Protein AF-A0A660TA10-F1 (afdb_monomer_lite)

Secondary structure (DSSP, 8-state):
--PPPPPP--GGG-----PPPHHHHHHHHHHHHHHHHHHHHHHHHS--THHHHHHHHHHHHHHHHHHHHHHHHHHHHHHHHHHHHHHHHHHHHHHHHHHHHHHH-SS--HHHHHHHHHHHHHHHHHHHHHHHHHHHHH--SSSTTSS---PPPP--------------

Radius of gyration: 29.26 Å; chains: 1; bounding box: 70×36×92 Å

Sequence (168 aa):
MKGKEPAPFNERNFIEEIAPSNAELKKLLDGTLTRFENWKVEVETNPNPRMVHSLKNLISIIDSISKINEKRISYSYKNLSRQMSILIAEVARLNLSITDSLMDDDMIDSKEERRINNS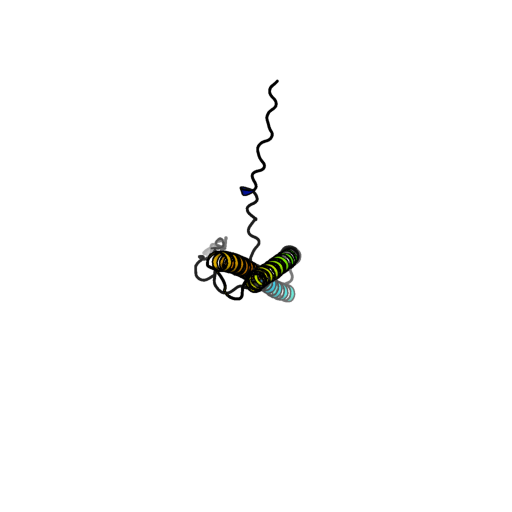LKNLIQAAAELIRIVQEGFGGFNQLKNEKRIALPDQTPSDTISPTSDVE

Foldseek 3Di:
DDDDDDDPDDPVVPPPPPQDFPVVLVVLVVVLVVLVVVLVVCCVPPNDPCSVVVVVVSVVSVVVSVVSLVVLLVVLVVVLVVLVVQLVVLVVLLVVLVVVQCVVDVDRDPVSVVSNVVSVVSNVVSVVVSVVSCCRSPNDDPDPPDDDDPDDDDPDDPDDPDDPDDDD

pLDDT: mean 71.34, std 20.58, range [30.95, 94.44]

Structure (mmCIF, N/CA/C/O backbone):
data_AF-A0A660TA10-F1
#
_entry.id   AF-A0A660TA10-F1
#
loop_
_atom_site.group_PDB
_atom_site.id
_atom_site.type_symbol
_atom_site.label_atom_id
_atom_site.label_alt_id
_atom_site.label_comp_id
_atom_site.label_asym_id
_atom_site.label_entity_id
_atom_site.label_seq_id
_atom_site.pdbx_PDB_ins_code
_atom_site.Cartn_x
_atom_site.Cartn_y
_atom_site.Cartn_z
_atom_site.occupancy
_atom_site.B_iso_or_equiv
_atom_site.auth_seq_id
_atom_site.auth_comp_id
_atom_site.auth_asym_id
_atom_site.auth_atom_id
_atom_site.pdbx_PDB_model_num
ATOM 1 N N . MET A 1 1 ? -40.628 7.363 -29.295 1.00 40.97 1 MET A N 1
ATOM 2 C CA . MET A 1 1 ? -40.034 6.910 -28.019 1.00 40.97 1 MET A CA 1
ATOM 3 C C . MET A 1 1 ? -38.521 7.048 -28.132 1.00 40.97 1 MET A C 1
ATOM 5 O O . MET A 1 1 ? -37.922 6.288 -28.876 1.00 40.97 1 MET A O 1
ATOM 9 N N . LYS A 1 2 ? -37.914 8.069 -27.512 1.00 40.44 2 LYS A N 1
ATOM 10 C CA . LYS A 1 2 ? -36.449 8.214 -27.451 1.00 40.44 2 LYS A CA 1
ATOM 11 C C . LYS A 1 2 ? -35.978 7.577 -26.143 1.00 40.44 2 LYS A C 1
ATOM 13 O O . LYS A 1 2 ? -36.399 8.023 -25.078 1.00 40.44 2 LYS A O 1
ATOM 18 N N . GLY A 1 3 ? -35.190 6.507 -26.239 1.00 45.06 3 GLY A N 1
ATOM 19 C CA . GLY A 1 3 ? -34.582 5.848 -25.085 1.00 45.06 3 GLY A CA 1
ATOM 20 C C . GLY A 1 3 ? -33.619 6.806 -24.393 1.00 45.06 3 GLY A C 1
ATOM 21 O O . GLY A 1 3 ? -32.774 7.408 -25.050 1.00 45.06 3 GLY A O 1
ATOM 22 N N . LYS A 1 4 ? -33.786 6.992 -23.082 1.00 43.03 4 LYS A N 1
ATOM 23 C CA . LYS A 1 4 ? -32.784 7.664 -22.253 1.00 43.03 4 LYS A CA 1
ATOM 24 C C . LYS A 1 4 ? -31.574 6.738 -22.167 1.00 43.03 4 LYS A C 1
ATOM 26 O O . LYS A 1 4 ? -31.709 5.624 -21.666 1.00 43.03 4 LYS A O 1
ATOM 31 N N . GLU A 1 5 ? -30.427 7.192 -22.656 1.00 46.09 5 GLU A N 1
ATOM 32 C CA . GLU A 1 5 ? -29.153 6.541 -22.357 1.00 46.09 5 GLU A CA 1
ATOM 33 C C . GLU A 1 5 ? -28.944 6.519 -20.832 1.00 46.09 5 GLU A C 1
ATOM 35 O O . GLU A 1 5 ? -29.254 7.511 -20.158 1.00 46.09 5 GLU A O 1
ATOM 40 N N . PRO A 1 6 ? -28.464 5.401 -20.260 1.00 52.50 6 PRO A N 1
ATOM 41 C CA . PRO A 1 6 ? -28.075 5.372 -18.861 1.00 52.50 6 PRO A CA 1
ATOM 42 C C . PRO A 1 6 ? -26.909 6.342 -18.659 1.00 52.50 6 PRO A C 1
ATOM 44 O O . PRO A 1 6 ? -25.950 6.348 -19.429 1.00 52.50 6 PRO A O 1
ATOM 47 N N . ALA A 1 7 ? -27.013 7.188 -17.634 1.00 51.12 7 ALA A N 1
ATOM 48 C CA . ALA A 1 7 ? -25.962 8.135 -17.289 1.00 51.12 7 ALA A CA 1
ATOM 49 C C . ALA A 1 7 ? -24.618 7.399 -17.094 1.00 51.12 7 ALA A C 1
ATOM 51 O O . ALA A 1 7 ? -24.611 6.304 -16.521 1.00 51.12 7 ALA A O 1
ATOM 52 N N . PRO A 1 8 ? -23.490 7.975 -17.549 1.00 44.75 8 PRO A N 1
ATOM 53 C CA . PRO A 1 8 ? -22.184 7.354 -17.397 1.00 44.75 8 PRO A CA 1
ATOM 54 C C . PRO A 1 8 ? -21.877 7.127 -15.914 1.00 44.75 8 PRO A C 1
ATOM 56 O O . PRO A 1 8 ? -22.091 8.005 -15.074 1.00 44.75 8 PRO A O 1
ATOM 59 N N . PHE A 1 9 ? -21.387 5.927 -15.604 1.00 43.72 9 PHE A N 1
ATOM 60 C CA . PHE A 1 9 ? -20.959 5.537 -14.267 1.00 43.72 9 PHE A CA 1
ATOM 61 C C . PHE A 1 9 ? -19.852 6.493 -13.800 1.00 43.72 9 PHE A C 1
ATOM 63 O O . PHE A 1 9 ? -18.752 6.511 -14.348 1.00 43.72 9 PHE A O 1
ATOM 70 N N . ASN A 1 10 ? -20.171 7.350 -12.831 1.00 38.88 10 ASN A N 1
ATOM 71 C CA . ASN A 1 10 ? -19.255 8.367 -12.333 1.00 38.88 10 ASN A CA 1
ATOM 72 C C . ASN A 1 10 ? -18.364 7.762 -11.238 1.00 38.88 10 ASN A C 1
ATOM 74 O O . ASN A 1 10 ? -18.704 7.810 -10.056 1.00 38.88 10 ASN A O 1
ATOM 78 N N . GLU A 1 11 ? -17.221 7.200 -11.640 1.00 40.66 11 GLU A N 1
ATOM 79 C CA . GLU A 1 11 ? -16.204 6.615 -10.745 1.00 40.66 11 GLU A CA 1
ATOM 80 C C . GLU A 1 11 ? -15.732 7.588 -9.647 1.00 40.66 11 GLU A C 1
ATOM 82 O O . GLU A 1 11 ? -15.299 7.159 -8.582 1.00 40.66 11 GLU A O 1
ATOM 87 N N . ARG A 1 12 ? -15.882 8.906 -9.848 1.00 37.47 12 ARG A N 1
ATOM 88 C CA . ARG A 1 12 ? -15.463 9.938 -8.884 1.00 37.47 12 ARG A CA 1
ATOM 89 C C . ARG A 1 12 ? -16.366 10.084 -7.659 1.00 37.47 12 ARG A C 1
ATOM 91 O O . ARG A 1 12 ? -15.988 10.804 -6.746 1.00 37.47 12 ARG A O 1
ATOM 98 N N . ASN A 1 13 ? -17.528 9.431 -7.619 1.00 30.95 13 ASN A N 1
ATOM 99 C CA . ASN A 1 13 ? -18.395 9.431 -6.431 1.00 30.95 13 ASN A CA 1
ATOM 100 C C . ASN A 1 13 ? -18.218 8.185 -5.547 1.00 30.95 13 ASN A C 1
ATOM 102 O O . ASN A 1 13 ? -18.830 8.110 -4.488 1.00 30.95 13 ASN A O 1
ATOM 106 N N . PHE A 1 14 ? -17.342 7.252 -5.934 1.00 37.44 14 PHE A N 1
ATOM 107 C CA . PHE A 1 14 ? -16.734 6.278 -5.024 1.00 37.44 14 PHE A CA 1
ATOM 108 C C . PHE A 1 14 ? -15.383 6.825 -4.541 1.00 37.44 14 PHE A C 1
ATOM 110 O O . PHE A 1 14 ? -14.352 6.163 -4.611 1.00 37.44 14 PHE A O 1
ATOM 117 N N . ILE A 1 15 ? -15.372 8.077 -4.071 1.00 42.19 15 ILE A N 1
ATOM 118 C CA . ILE A 1 15 ? -14.309 8.493 -3.159 1.00 42.19 15 ILE A CA 1
ATOM 119 C C . ILE A 1 15 ? -14.536 7.642 -1.923 1.00 42.19 15 ILE A C 1
ATOM 121 O O . ILE A 1 15 ? -15.551 7.788 -1.243 1.00 42.19 15 ILE A O 1
ATOM 125 N N . GLU A 1 16 ? -13.630 6.683 -1.751 1.00 42.34 16 GLU A N 1
ATOM 126 C CA . GLU A 1 16 ? -13.376 5.947 -0.528 1.00 42.34 16 GLU A CA 1
ATOM 127 C C . GLU A 1 16 ? -13.827 6.787 0.663 1.00 42.34 16 GLU A C 1
ATOM 129 O O . GLU A 1 16 ? -13.294 7.867 0.920 1.00 42.34 16 GLU A O 1
ATOM 134 N N . GLU A 1 17 ? -14.838 6.301 1.378 1.00 41.44 17 GLU A N 1
ATOM 135 C CA . GLU A 1 17 ? -14.986 6.603 2.790 1.00 41.44 17 GLU A CA 1
ATOM 136 C C . GLU A 1 17 ? -13.596 6.330 3.376 1.00 41.44 17 GLU A C 1
ATOM 138 O O . GLU A 1 17 ? -13.186 5.170 3.432 1.00 41.44 17 GLU A O 1
ATOM 143 N N . ILE A 1 18 ? -12.802 7.391 3.592 1.00 50.28 18 ILE A N 1
ATOM 144 C CA . ILE A 1 18 ?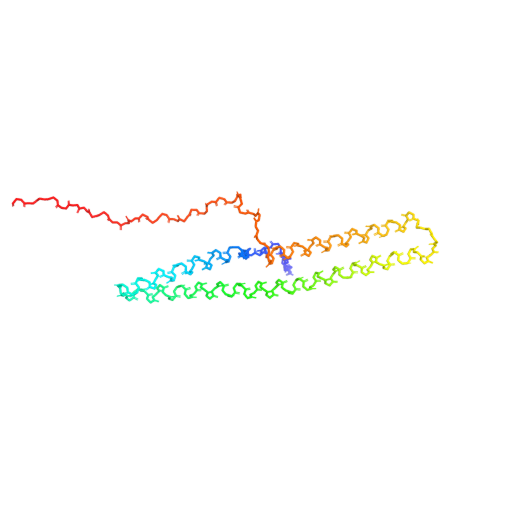 -11.368 7.292 3.877 1.00 50.28 18 ILE A CA 1
ATOM 145 C C . ILE A 1 18 ? -11.262 6.439 5.131 1.00 50.28 18 ILE A C 1
ATOM 147 O O . ILE A 1 18 ? -11.554 6.895 6.237 1.00 50.28 18 ILE A O 1
ATOM 151 N N . ALA A 1 19 ? -10.945 5.161 4.939 1.00 55.53 19 ALA A N 1
ATOM 152 C CA . ALA A 1 19 ? -10.883 4.221 6.032 1.00 55.53 19 ALA A CA 1
ATOM 153 C C . ALA A 1 19 ? -9.804 4.729 6.998 1.00 55.53 19 ALA A C 1
ATOM 155 O O . ALA A 1 19 ? -8.723 5.110 6.531 1.00 55.53 19 ALA A O 1
ATOM 156 N N . PRO A 1 20 ? -10.068 4.747 8.318 1.00 62.03 20 PRO A N 1
ATOM 157 C CA . PRO A 1 20 ? -9.121 5.277 9.287 1.00 62.03 20 PRO A CA 1
ATOM 158 C C . PRO A 1 20 ? -7.751 4.613 9.110 1.00 62.03 20 PRO A C 1
ATOM 160 O O . PRO A 1 20 ? -7.631 3.395 8.939 1.00 62.03 20 PRO A O 1
ATOM 163 N N . SER A 1 21 ? -6.705 5.431 9.116 1.00 67.19 21 SER A N 1
ATOM 164 C CA . SER A 1 21 ? -5.307 5.011 9.066 1.00 67.19 21 SER A CA 1
ATOM 165 C C . SER A 1 21 ? -4.975 4.056 10.219 1.00 67.19 21 SER A C 1
ATOM 167 O O . SER A 1 21 ? -5.642 4.044 11.253 1.00 67.19 21 SER A O 1
ATOM 169 N N . ASN A 1 22 ? -3.889 3.280 10.106 1.00 66.75 22 ASN A N 1
ATOM 170 C CA . ASN A 1 22 ? -3.446 2.409 11.208 1.00 66.75 22 ASN A CA 1
ATOM 171 C C . ASN A 1 22 ? -3.233 3.172 12.526 1.00 66.75 22 ASN A C 1
ATOM 173 O O . ASN A 1 22 ? -3.458 2.617 13.598 1.00 66.75 22 ASN A O 1
ATOM 177 N N . ALA A 1 23 ? -2.801 4.434 12.459 1.00 66.81 23 ALA A N 1
ATOM 178 C CA . ALA A 1 23 ? -2.630 5.275 13.639 1.00 66.81 23 ALA A CA 1
ATOM 179 C C . ALA A 1 23 ? -3.980 5.622 14.287 1.00 66.81 23 ALA A C 1
ATOM 181 O O . ALA A 1 23 ? -4.110 5.578 15.509 1.00 66.81 23 ALA A O 1
ATOM 182 N N . GLU A 1 24 ? -4.995 5.921 13.478 1.00 70.06 24 GLU A N 1
ATOM 183 C CA . GLU A 1 24 ? -6.357 6.177 13.951 1.00 70.06 24 GLU A CA 1
ATOM 184 C C . GLU A 1 24 ? -7.015 4.908 14.489 1.00 70.06 24 GLU A C 1
ATOM 186 O O . GLU A 1 24 ? -7.614 4.952 15.560 1.00 70.06 24 GLU A O 1
ATOM 191 N N . LEU A 1 25 ? -6.837 3.766 13.820 1.00 74.06 25 LEU A N 1
ATOM 192 C CA . LEU A 1 25 ? -7.288 2.462 14.310 1.00 74.06 25 LEU A CA 1
ATOM 193 C C . LEU A 1 25 ? -6.635 2.105 15.646 1.00 74.06 25 LEU A C 1
ATOM 195 O O . LEU A 1 25 ? -7.331 1.684 16.567 1.00 74.06 25 LEU A O 1
ATOM 199 N N . LYS A 1 26 ? -5.324 2.335 15.787 1.00 75.81 26 LYS A N 1
ATOM 200 C CA . LYS A 1 26 ? -4.617 2.153 17.058 1.00 75.81 26 LYS A CA 1
ATOM 201 C C . LYS A 1 26 ? -5.181 3.071 18.141 1.00 75.81 26 LYS A C 1
ATOM 203 O O . LYS A 1 26 ? -5.481 2.605 19.229 1.00 75.81 26 LYS A O 1
ATOM 208 N N . LYS A 1 27 ? -5.410 4.350 17.835 1.00 80.69 27 LYS A N 1
ATOM 209 C CA . LYS A 1 27 ? -6.005 5.304 18.782 1.00 80.69 27 LYS A CA 1
ATOM 210 C C . LYS A 1 27 ? -7.425 4.903 19.201 1.00 80.69 27 LYS A C 1
ATOM 212 O O . LYS A 1 27 ? -7.779 5.037 20.370 1.00 80.69 27 LYS A O 1
ATOM 217 N N . LEU A 1 28 ? -8.237 4.419 18.261 1.00 82.06 28 LEU A N 1
ATOM 218 C CA . LEU A 1 28 ? -9.579 3.899 18.530 1.00 82.06 28 LEU A CA 1
ATOM 219 C C . LEU A 1 28 ? -9.519 2.653 19.419 1.00 82.06 28 LEU A C 1
ATOM 221 O O . LEU A 1 28 ? -10.296 2.550 20.369 1.00 82.06 28 LEU A O 1
ATOM 225 N N . LEU A 1 29 ? -8.581 1.742 19.150 1.00 83.44 29 LEU A N 1
ATOM 226 C CA . LEU A 1 29 ? -8.351 0.550 19.961 1.00 83.44 29 LEU A CA 1
ATOM 227 C C . LEU A 1 29 ? -7.901 0.921 21.379 1.00 83.44 29 LEU A C 1
ATOM 229 O O . LEU A 1 29 ? -8.534 0.490 22.336 1.00 83.44 29 LEU A O 1
ATOM 233 N N . ASP A 1 30 ? -6.888 1.776 21.518 1.00 84.25 30 ASP A N 1
ATOM 234 C CA . ASP A 1 30 ? -6.361 2.237 22.808 1.00 84.25 30 ASP A CA 1
ATOM 235 C C . ASP A 1 30 ? -7.453 2.941 23.636 1.00 84.25 30 ASP A C 1
ATOM 237 O O . ASP A 1 30 ? -7.614 2.692 24.834 1.00 84.25 30 ASP A O 1
ATOM 241 N N . GLY A 1 31 ? -8.268 3.784 22.990 1.00 86.56 31 GLY A N 1
ATOM 242 C CA . GLY A 1 31 ? -9.405 4.447 23.629 1.00 86.56 31 GLY A CA 1
ATOM 243 C C . GLY A 1 31 ? -10.502 3.471 24.064 1.00 86.56 31 GLY A C 1
ATOM 244 O O . GLY A 1 31 ? -11.106 3.652 25.122 1.00 86.56 31 GLY A O 1
ATOM 245 N N . THR A 1 32 ? -10.745 2.419 23.283 1.00 88.50 32 THR A N 1
ATOM 246 C CA . THR A 1 32 ? -11.730 1.380 23.613 1.00 88.50 32 THR A CA 1
ATOM 247 C C . THR A 1 32 ? -11.235 0.476 24.744 1.00 88.50 32 THR A C 1
ATOM 249 O O . THR A 1 32 ? -11.999 0.195 25.664 1.00 88.50 32 THR A O 1
ATOM 252 N N . LEU A 1 33 ? -9.950 0.106 24.740 1.00 87.50 33 LEU A N 1
ATOM 253 C CA . LEU A 1 33 ? -9.299 -0.640 25.822 1.00 87.50 33 LEU A CA 1
ATOM 254 C C . LEU A 1 33 ? -9.312 0.147 27.135 1.00 87.50 33 LEU A C 1
ATOM 256 O O . LEU A 1 33 ? -9.694 -0.392 28.165 1.00 87.50 33 LEU A O 1
ATOM 260 N N . THR A 1 34 ? -9.002 1.445 27.095 1.00 90.19 34 THR A N 1
ATOM 261 C CA . THR A 1 34 ? -9.077 2.310 28.287 1.00 90.19 34 THR A CA 1
ATOM 262 C C . THR A 1 34 ? -10.489 2.326 28.880 1.00 90.19 34 THR A C 1
ATOM 264 O O . THR A 1 34 ? -10.668 2.235 30.092 1.00 90.19 34 THR A O 1
ATOM 267 N N . ARG A 1 35 ? -11.523 2.410 28.032 1.00 86.56 35 ARG A N 1
ATOM 268 C CA . ARG A 1 35 ? -12.920 2.352 28.492 1.00 86.56 35 ARG A CA 1
ATOM 269 C C . ARG A 1 35 ? -13.288 0.987 29.064 1.00 86.56 35 ARG A C 1
ATOM 271 O O . ARG A 1 35 ? -14.073 0.935 30.003 1.00 86.56 35 ARG A O 1
ATOM 278 N N . PHE A 1 36 ? -12.742 -0.090 28.506 1.00 91.38 36 PHE A N 1
ATOM 279 C CA . PHE A 1 36 ? -12.938 -1.440 29.021 1.00 91.38 36 PHE A CA 1
ATOM 280 C C . PHE A 1 36 ? -12.317 -1.621 30.409 1.00 91.38 36 PHE A C 1
ATOM 282 O O . PHE A 1 36 ? -12.989 -2.134 31.300 1.00 91.38 36 PHE A O 1
ATOM 289 N N . GLU A 1 37 ? -11.096 -1.131 30.627 1.00 90.06 37 GLU A N 1
ATOM 290 C CA . GLU A 1 37 ? -10.461 -1.154 31.951 1.00 90.06 37 GLU A CA 1
ATOM 291 C C . GLU A 1 37 ? -11.262 -0.340 32.977 1.00 90.06 37 GLU A C 1
ATOM 293 O O . GLU A 1 37 ? -11.543 -0.823 34.072 1.00 90.06 37 GLU A O 1
ATOM 298 N N . ASN A 1 38 ? -11.730 0.857 32.606 1.00 88.38 38 ASN A N 1
ATOM 299 C CA . ASN A 1 38 ? -12.577 1.668 33.488 1.00 88.38 38 ASN A CA 1
ATOM 300 C C . ASN A 1 38 ? -13.903 0.969 33.817 1.00 88.38 38 ASN A C 1
ATOM 302 O O . ASN A 1 38 ? -14.322 0.951 34.971 1.00 88.38 38 ASN A O 1
ATOM 306 N N . TRP A 1 39 ? -14.545 0.369 32.811 1.00 91.12 39 TRP A N 1
ATOM 307 C CA . TRP A 1 39 ? -15.766 -0.413 32.994 1.00 91.12 39 TRP A CA 1
ATOM 308 C C . TRP A 1 39 ? -15.541 -1.593 33.943 1.00 91.12 39 TRP A C 1
ATOM 310 O O . TRP A 1 39 ? -16.377 -1.849 34.804 1.00 91.12 39 TRP A O 1
ATOM 320 N N . LYS A 1 40 ? -14.404 -2.287 33.828 1.00 90.00 40 LYS A N 1
ATOM 321 C CA . LYS A 1 40 ? -14.050 -3.406 34.705 1.00 90.00 40 LYS A CA 1
ATOM 322 C C . LYS A 1 40 ? -13.953 -2.956 36.165 1.00 90.00 40 LYS A C 1
ATOM 324 O O . LYS A 1 40 ? -14.581 -3.567 37.023 1.00 90.00 40 LYS A O 1
ATOM 329 N N . VAL A 1 41 ? -13.245 -1.855 36.427 1.00 91.25 41 VAL A N 1
ATOM 330 C CA . VAL A 1 41 ? -13.154 -1.261 37.773 1.00 91.25 41 VAL A CA 1
ATOM 331 C C . VAL A 1 41 ? -14.537 -0.861 38.295 1.00 91.25 41 VAL A C 1
ATOM 333 O O . VAL A 1 41 ? -14.860 -1.116 39.454 1.00 91.25 41 VAL A O 1
ATOM 336 N N . GLU A 1 42 ? -15.384 -0.264 37.454 1.00 87.38 42 GLU A N 1
ATOM 337 C CA . GLU A 1 42 ? -16.746 0.138 37.829 1.00 87.38 42 GLU A CA 1
ATOM 338 C C . GLU A 1 42 ? -17.611 -1.071 38.228 1.00 87.38 42 GLU A C 1
ATOM 340 O O . GLU A 1 42 ? -18.289 -1.045 39.255 1.00 87.38 42 GLU A O 1
ATOM 345 N N . VAL A 1 43 ? -17.543 -2.163 37.461 1.00 91.12 43 VAL A N 1
ATOM 346 C CA . VAL A 1 43 ? -18.253 -3.422 37.747 1.00 91.12 43 VAL A CA 1
ATOM 347 C C . VAL A 1 43 ? -17.779 -4.062 39.045 1.00 91.12 43 VAL A C 1
ATOM 349 O O . VAL A 1 43 ? -18.600 -4.563 39.811 1.00 91.12 43 VAL A O 1
ATOM 352 N N . GLU A 1 44 ? -16.470 -4.059 39.291 1.00 90.12 44 GLU A N 1
ATOM 353 C CA . GLU A 1 44 ? -15.874 -4.639 40.497 1.00 90.12 44 GLU A CA 1
ATOM 354 C C . GLU A 1 44 ? -16.212 -3.831 41.761 1.00 90.12 44 GLU A C 1
ATOM 356 O O . GLU A 1 44 ? -16.272 -4.395 42.852 1.00 90.12 44 GLU A O 1
ATOM 361 N N . THR A 1 45 ? -16.462 -2.524 41.624 1.00 91.06 45 THR A N 1
ATOM 362 C CA . THR A 1 45 ? -16.695 -1.613 42.757 1.00 91.06 45 THR A CA 1
ATOM 363 C C . THR A 1 45 ? -18.171 -1.362 43.058 1.00 91.06 45 THR A C 1
ATOM 365 O O . THR A 1 45 ? -18.536 -1.285 44.231 1.00 91.06 45 THR A O 1
ATOM 368 N N . ASN A 1 46 ? -19.035 -1.232 42.047 1.00 87.88 46 ASN A N 1
ATOM 369 C CA . ASN A 1 46 ? -20.459 -0.947 42.248 1.00 87.88 46 ASN A CA 1
ATOM 370 C C . ASN A 1 46 ? -21.335 -1.466 41.091 1.00 87.88 46 ASN A C 1
ATOM 372 O O . ASN A 1 46 ? -21.840 -0.666 40.296 1.00 87.88 46 ASN A O 1
ATOM 376 N N . PRO A 1 47 ? -21.539 -2.789 40.975 1.00 86.38 47 PRO A N 1
ATOM 377 C CA . PRO A 1 47 ? -22.185 -3.393 39.816 1.00 86.38 47 PRO A CA 1
ATOM 378 C C . PRO A 1 47 ? -23.626 -2.898 39.624 1.00 86.38 47 PRO A C 1
ATOM 380 O O . PRO A 1 47 ? -24.453 -2.962 40.533 1.00 86.38 47 PRO A O 1
ATOM 383 N N . ASN A 1 48 ? -23.956 -2.459 38.404 1.00 88.00 48 ASN A N 1
ATOM 384 C CA . ASN A 1 48 ? -25.304 -2.028 38.035 1.00 88.00 48 ASN A CA 1
ATOM 385 C C . ASN A 1 48 ? -25.741 -2.608 36.669 1.00 88.00 48 ASN A C 1
ATOM 387 O O . ASN A 1 48 ? -24.906 -2.804 35.784 1.00 88.00 48 ASN A O 1
ATOM 391 N N . PRO A 1 49 ? -27.045 -2.858 36.434 1.00 83.69 49 PRO A N 1
ATOM 392 C CA . PRO A 1 49 ? -27.519 -3.499 35.200 1.00 83.69 49 PRO A CA 1
ATOM 393 C C . PRO A 1 49 ? -27.197 -2.744 33.899 1.00 83.69 49 PRO A C 1
ATOM 395 O O . PRO A 1 49 ? -27.094 -3.364 32.838 1.00 83.69 49 PRO A O 1
ATOM 398 N N . ARG A 1 50 ? -27.005 -1.415 33.948 1.00 85.50 50 ARG A N 1
ATOM 399 C CA . ARG A 1 50 ? -26.655 -0.616 32.758 1.00 85.50 50 ARG A CA 1
ATOM 400 C C . ARG A 1 50 ? -25.260 -0.965 32.236 1.00 85.50 50 ARG A C 1
ATOM 402 O O . ARG A 1 50 ? -25.017 -0.845 31.038 1.00 85.50 50 ARG A O 1
ATOM 409 N N . MET A 1 51 ? -24.382 -1.493 33.088 1.00 87.25 51 MET A N 1
ATOM 410 C CA . MET A 1 51 ? -23.035 -1.922 32.707 1.00 87.25 51 MET A CA 1
ATOM 411 C C . MET A 1 51 ? -23.030 -3.025 31.651 1.00 87.25 51 MET A C 1
ATOM 413 O O . MET A 1 51 ? -22.120 -3.065 30.829 1.00 87.25 51 MET A O 1
ATOM 417 N N . VAL A 1 52 ? -24.048 -3.889 31.613 1.00 86.56 52 VAL A N 1
ATOM 418 C CA . VAL A 1 52 ? -24.171 -4.916 30.565 1.00 86.56 52 VAL A CA 1
ATOM 419 C C . VAL A 1 52 ? -24.357 -4.267 29.191 1.00 86.56 52 VAL A C 1
ATOM 421 O O . VAL A 1 52 ? -23.813 -4.746 28.197 1.00 86.56 52 VAL A O 1
ATOM 424 N N . HIS A 1 53 ? -25.092 -3.154 29.118 1.00 85.81 53 HIS A N 1
ATOM 425 C CA . HIS A 1 53 ? -25.238 -2.389 27.879 1.00 85.81 53 HIS A CA 1
ATOM 426 C C . HIS A 1 53 ? -23.932 -1.695 27.493 1.00 85.81 53 HIS A C 1
ATOM 428 O O . HIS A 1 53 ? -23.539 -1.755 26.330 1.00 85.81 53 HIS A O 1
ATOM 434 N N . SER A 1 54 ? -23.224 -1.112 28.463 1.00 84.44 54 SER A N 1
ATOM 435 C CA . SER A 1 54 ? -21.898 -0.528 28.236 1.00 84.44 54 SER A CA 1
ATOM 436 C C . SER A 1 54 ? -20.907 -1.561 27.692 1.00 84.44 54 SER A C 1
ATOM 438 O O . SER A 1 54 ? -20.220 -1.283 26.712 1.00 84.44 54 SER A O 1
ATOM 440 N N . LEU A 1 55 ? -20.899 -2.780 28.241 1.00 87.88 55 LEU A N 1
ATOM 441 C CA . LEU A 1 55 ? -20.066 -3.877 27.745 1.00 87.88 55 LEU A CA 1
ATOM 442 C C . LEU A 1 55 ? -20.428 -4.271 26.311 1.00 87.88 55 LEU A C 1
ATOM 444 O O . LEU A 1 55 ? -19.544 -4.388 25.467 1.00 87.88 55 LEU A O 1
ATOM 448 N N . LYS A 1 56 ? -21.723 -4.435 26.008 1.00 87.38 56 LYS A N 1
ATOM 449 C CA . LYS A 1 56 ? -22.191 -4.733 24.643 1.00 87.38 56 LYS A CA 1
ATOM 450 C C . LYS A 1 56 ? -21.749 -3.660 23.648 1.00 87.38 56 LYS A C 1
ATOM 452 O O . LYS A 1 56 ? -21.316 -3.994 22.549 1.00 87.38 56 LYS A O 1
ATOM 457 N N . ASN A 1 57 ? -21.807 -2.390 24.046 1.00 86.69 57 ASN A N 1
ATOM 458 C CA . ASN A 1 57 ? -21.338 -1.281 23.221 1.00 86.69 57 ASN A CA 1
ATOM 459 C C . ASN A 1 57 ? -19.821 -1.349 22.988 1.00 86.69 57 ASN A C 1
ATOM 461 O O . ASN A 1 57 ? -19.382 -1.192 21.852 1.00 86.69 57 ASN A O 1
ATOM 465 N N . LEU A 1 58 ? -19.022 -1.626 24.025 1.00 86.31 58 LEU A N 1
ATOM 466 C CA . LEU A 1 58 ? -17.569 -1.788 23.893 1.00 86.31 58 LEU A CA 1
ATOM 467 C C . LEU A 1 58 ? -17.210 -2.953 22.965 1.00 86.31 58 LEU A C 1
ATOM 469 O O . LEU A 1 58 ? -16.401 -2.774 22.059 1.00 86.31 58 LEU A O 1
ATOM 473 N N . ILE A 1 59 ? -17.862 -4.107 23.128 1.00 84.81 59 ILE A N 1
ATOM 474 C CA . ILE A 1 59 ? -17.673 -5.272 22.253 1.00 84.81 59 ILE A CA 1
ATOM 475 C C . ILE A 1 59 ? -18.035 -4.921 20.806 1.00 84.81 59 ILE A C 1
ATOM 477 O O . ILE A 1 59 ? -17.260 -5.202 19.898 1.00 84.81 59 ILE A O 1
ATOM 481 N N . SER A 1 60 ? -19.156 -4.230 20.579 1.00 83.06 60 SER A N 1
ATOM 482 C CA . SER A 1 60 ? -19.559 -3.805 19.234 1.00 83.06 60 SER A CA 1
ATOM 483 C C . SER A 1 60 ? -18.543 -2.861 18.575 1.00 83.06 60 SER A C 1
ATOM 485 O O . SER A 1 60 ? -18.360 -2.912 17.355 1.00 83.06 60 SER A O 1
ATOM 487 N N . ILE A 1 61 ? -17.895 -1.986 19.351 1.00 80.19 61 ILE A N 1
ATOM 488 C CA . ILE A 1 61 ? -16.836 -1.096 18.853 1.00 80.19 61 ILE A CA 1
ATOM 489 C C . ILE A 1 61 ? -15.589 -1.914 18.499 1.00 80.19 61 ILE A C 1
ATOM 491 O O . ILE A 1 61 ? -15.049 -1.737 17.408 1.00 80.19 61 ILE A O 1
ATOM 495 N N . ILE A 1 62 ? -15.175 -2.846 19.364 1.00 82.94 62 ILE A N 1
ATOM 496 C CA . ILE A 1 62 ? -14.041 -3.749 19.108 1.00 82.94 62 ILE A CA 1
ATOM 497 C C . ILE A 1 62 ? -14.286 -4.574 17.838 1.00 82.94 62 ILE A C 1
ATOM 499 O O . ILE A 1 62 ? -13.440 -4.576 16.949 1.00 82.94 62 ILE A O 1
ATOM 503 N N . ASP A 1 63 ? -15.458 -5.196 17.691 1.00 77.19 63 ASP A N 1
ATOM 504 C CA . ASP A 1 63 ? -15.828 -5.970 16.497 1.00 77.19 63 ASP A CA 1
ATOM 505 C C . ASP A 1 63 ? -15.781 -5.131 15.216 1.00 77.19 63 ASP A C 1
ATOM 507 O O . ASP A 1 63 ? -15.373 -5.610 14.155 1.00 77.19 63 ASP A O 1
ATOM 511 N N . SER A 1 64 ? -16.194 -3.865 15.301 1.00 78.44 64 SER A N 1
ATOM 512 C CA . SER A 1 64 ? -16.148 -2.939 14.167 1.00 78.44 64 SER A CA 1
ATOM 513 C C . SER A 1 64 ? -14.705 -2.597 13.789 1.00 78.44 64 SER A C 1
ATOM 515 O O . SER A 1 64 ? -14.357 -2.654 12.609 1.00 78.44 64 SER A O 1
ATOM 517 N N . ILE A 1 65 ? -13.844 -2.319 14.775 1.00 78.56 65 ILE A N 1
ATOM 518 C CA . ILE A 1 65 ? -12.407 -2.068 14.570 1.00 78.56 65 ILE A CA 1
ATOM 519 C C . ILE A 1 65 ? -11.731 -3.303 13.955 1.00 78.56 65 ILE A C 1
ATOM 521 O O . ILE A 1 65 ? -10.997 -3.170 12.974 1.00 78.56 65 ILE A O 1
ATOM 525 N N . SER A 1 66 ? -12.022 -4.503 14.465 1.00 73.81 66 SER A N 1
ATOM 526 C CA . SER A 1 66 ? -11.474 -5.768 13.957 1.00 73.81 66 SER A CA 1
ATOM 527 C C . SER A 1 66 ? -11.846 -6.005 12.491 1.00 73.81 66 SER A C 1
ATOM 529 O O . SER A 1 66 ? -10.972 -6.282 11.671 1.00 73.81 66 SER A O 1
ATOM 531 N N . LYS A 1 67 ? -13.117 -5.798 12.118 1.00 71.44 67 LYS A N 1
ATOM 532 C CA . LYS A 1 67 ? -13.584 -5.935 10.726 1.00 71.44 67 LYS A CA 1
ATOM 533 C C . LYS A 1 67 ? -12.929 -4.934 9.774 1.00 71.44 67 LYS A C 1
ATOM 535 O O . LYS A 1 67 ? -12.653 -5.276 8.622 1.00 71.44 67 LYS A O 1
ATOM 540 N N . ILE A 1 68 ? -12.701 -3.698 10.223 1.00 70.62 68 ILE A N 1
ATOM 541 C CA . ILE A 1 68 ? -11.993 -2.682 9.430 1.00 70.62 68 ILE A CA 1
ATOM 542 C C . ILE A 1 68 ? -10.534 -3.106 9.228 1.00 70.62 68 ILE A C 1
ATOM 544 O O . ILE A 1 68 ? -10.032 -3.064 8.103 1.00 70.62 68 ILE A O 1
ATOM 548 N N . ASN A 1 69 ? -9.879 -3.575 10.292 1.00 69.69 69 ASN A N 1
ATOM 549 C CA . ASN A 1 69 ? -8.494 -4.029 10.249 1.00 69.69 69 ASN A CA 1
ATOM 550 C C . ASN A 1 69 ? -8.304 -5.228 9.301 1.00 69.69 69 ASN A C 1
ATOM 552 O O . ASN A 1 69 ? -7.447 -5.185 8.422 1.00 69.69 69 ASN A O 1
ATOM 556 N N . GLU A 1 70 ? -9.144 -6.262 9.403 1.00 64.19 70 GLU A N 1
ATOM 557 C CA . GLU A 1 70 ? -9.083 -7.449 8.536 1.00 64.19 70 GLU A CA 1
ATOM 558 C C . GLU A 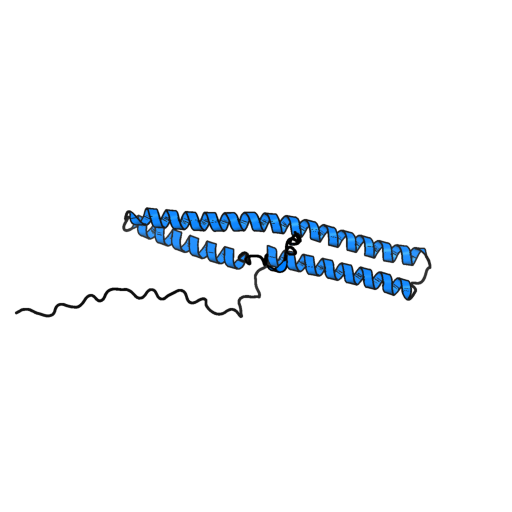1 70 ? -9.242 -7.104 7.048 1.00 64.19 70 GLU A C 1
ATOM 560 O O . GLU A 1 70 ? -8.465 -7.567 6.205 1.00 64.19 70 GLU A O 1
ATOM 565 N N . LYS A 1 71 ? -10.214 -6.244 6.710 1.00 62.38 71 LYS A N 1
ATOM 566 C CA . LYS A 1 71 ? -10.415 -5.781 5.330 1.00 62.38 71 LYS A CA 1
ATOM 567 C C . LYS A 1 71 ? -9.199 -5.004 4.828 1.00 62.38 71 LYS A C 1
ATOM 569 O O . LYS A 1 71 ? -8.707 -5.297 3.739 1.00 62.38 71 LYS A O 1
ATOM 574 N N . ARG A 1 72 ? -8.683 -4.053 5.615 1.00 65.12 72 ARG A N 1
ATOM 575 C CA . ARG A 1 72 ? -7.528 -3.219 5.239 1.00 65.12 72 ARG A CA 1
ATOM 576 C C . ARG A 1 72 ? -6.272 -4.055 5.022 1.00 65.12 72 ARG A C 1
ATOM 578 O O . ARG A 1 72 ? -5.592 -3.872 4.018 1.00 65.12 72 ARG A O 1
ATOM 585 N N . ILE A 1 73 ? -6.005 -5.004 5.918 1.00 63.72 73 ILE A N 1
ATOM 586 C CA . ILE A 1 73 ? -4.910 -5.968 5.797 1.00 63.72 73 ILE A CA 1
ATOM 587 C C . ILE A 1 73 ? -5.028 -6.737 4.474 1.00 63.72 73 ILE A C 1
ATOM 589 O O . ILE A 1 73 ? -4.079 -6.774 3.691 1.00 63.72 73 ILE A O 1
ATOM 593 N N . SER A 1 74 ? -6.210 -7.284 4.173 1.00 59.28 74 SER A N 1
ATOM 594 C CA . SER A 1 74 ? -6.439 -8.047 2.941 1.00 59.28 74 SER A CA 1
ATOM 595 C C . SER A 1 74 ? -6.227 -7.213 1.668 1.00 59.28 74 SER A C 1
ATOM 597 O O . SER A 1 74 ? -5.547 -7.662 0.741 1.00 59.28 74 SER A O 1
ATOM 599 N N . TYR A 1 75 ? -6.766 -5.989 1.612 1.00 61.47 75 TYR A N 1
ATOM 600 C CA . TYR A 1 75 ? -6.591 -5.096 0.460 1.00 61.47 75 TYR A CA 1
ATOM 601 C C . TYR A 1 75 ? -5.149 -4.596 0.321 1.00 61.47 75 TYR A C 1
ATOM 603 O O . TYR A 1 75 ? -4.612 -4.603 -0.787 1.00 61.47 75 TYR A O 1
ATOM 611 N N . SER A 1 76 ? -4.503 -4.232 1.432 1.00 70.50 76 SER A N 1
ATOM 612 C CA . SER A 1 76 ? -3.110 -3.781 1.458 1.00 70.50 76 SER A CA 1
ATOM 613 C C . SER A 1 76 ? -2.174 -4.857 0.916 1.00 70.50 76 SER A C 1
ATOM 615 O O . SER A 1 76 ? -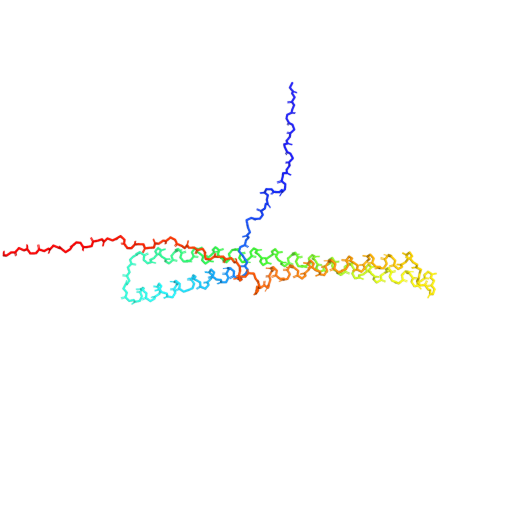1.400 -4.575 0.010 1.00 70.50 76 SER A O 1
ATOM 617 N N . TYR A 1 77 ? -2.294 -6.116 1.357 1.00 76.94 77 TYR A N 1
ATOM 618 C CA . TYR A 1 77 ? -1.420 -7.189 0.871 1.00 76.94 77 TYR A CA 1
ATOM 619 C C . TYR A 1 77 ? -1.628 -7.530 -0.610 1.00 76.94 77 TYR A C 1
ATOM 621 O O . TYR A 1 77 ? -0.649 -7.765 -1.321 1.00 76.94 77 TYR A O 1
ATOM 629 N N . LYS A 1 78 ? -2.872 -7.514 -1.111 1.00 81.00 78 LYS A N 1
ATOM 630 C CA . LYS A 1 78 ? -3.146 -7.714 -2.547 1.00 81.00 78 LYS A CA 1
ATOM 631 C C . LYS A 1 78 ? -2.559 -6.583 -3.393 1.00 81.00 78 LYS A C 1
ATOM 633 O O . LYS A 1 78 ? -1.906 -6.847 -4.402 1.00 81.00 78 LYS A O 1
ATOM 638 N N . ASN A 1 79 ? -2.755 -5.335 -2.969 1.00 80.50 79 ASN A N 1
ATOM 639 C CA . ASN A 1 79 ? -2.217 -4.169 -3.668 1.00 80.50 79 ASN A CA 1
ATOM 640 C C . ASN A 1 79 ? -0.686 -4.108 -3.585 1.00 80.50 79 ASN A C 1
ATOM 642 O O . ASN A 1 79 ? -0.039 -3.846 -4.594 1.00 80.50 79 ASN A O 1
ATOM 646 N N . LEU A 1 80 ? -0.105 -4.428 -2.427 1.00 84.62 80 LEU A N 1
ATOM 647 C CA . LEU A 1 80 ? 1.337 -4.537 -2.221 1.00 84.62 80 LEU A CA 1
ATOM 648 C C . LEU A 1 80 ? 1.945 -5.578 -3.165 1.00 84.62 80 LEU A C 1
ATOM 650 O O . LEU A 1 80 ? 2.870 -5.269 -3.908 1.00 84.62 80 LEU A O 1
ATOM 654 N N . SER A 1 81 ? 1.387 -6.791 -3.189 1.00 86.88 81 SER A N 1
ATOM 655 C CA . SER A 1 81 ? 1.849 -7.874 -4.065 1.00 86.88 81 SER A CA 1
ATOM 656 C C . SER A 1 81 ? 1.768 -7.491 -5.548 1.00 86.88 81 SER A 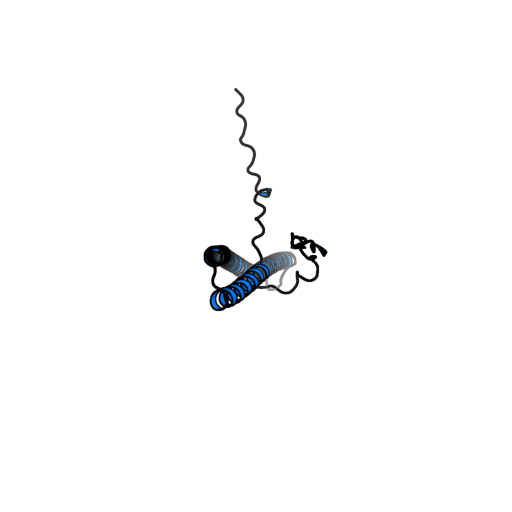C 1
ATOM 658 O O . SER A 1 81 ? 2.710 -7.728 -6.312 1.00 86.88 81 SER A O 1
ATOM 660 N N . ARG A 1 82 ? 0.678 -6.828 -5.955 1.00 88.06 82 ARG A N 1
ATOM 661 C CA . ARG A 1 82 ? 0.529 -6.307 -7.318 1.00 88.06 82 ARG A CA 1
ATOM 662 C C . ARG A 1 82 ? 1.617 -5.288 -7.656 1.00 88.06 82 ARG A C 1
ATOM 664 O O . ARG A 1 82 ? 2.223 -5.392 -8.717 1.00 88.06 82 ARG A O 1
ATOM 671 N N . GLN A 1 83 ? 1.885 -4.333 -6.771 1.00 89.50 83 GLN A N 1
ATOM 672 C CA . GLN A 1 83 ? 2.874 -3.284 -7.030 1.00 89.50 83 GLN A CA 1
ATOM 673 C C . GLN A 1 83 ? 4.314 -3.786 -6.972 1.00 89.50 83 GLN A C 1
ATOM 675 O O . GLN A 1 83 ? 5.137 -3.362 -7.776 1.00 89.50 83 GLN A O 1
ATOM 680 N N . MET A 1 84 ? 4.611 -4.771 -6.121 1.00 90.00 84 MET A N 1
ATOM 681 C CA . MET A 1 84 ? 5.881 -5.499 -6.186 1.00 90.00 84 MET A CA 1
ATOM 682 C C . MET A 1 84 ? 6.067 -6.174 -7.549 1.00 90.00 84 MET A C 1
ATOM 684 O O . MET A 1 84 ? 7.149 -6.109 -8.122 1.00 90.00 84 MET A O 1
ATOM 688 N N . SER A 1 85 ? 5.010 -6.783 -8.097 1.00 93.38 85 SER A N 1
ATOM 689 C CA . SER A 1 85 ? 5.065 -7.423 -9.419 1.00 93.38 85 SER A CA 1
ATOM 690 C C . SER A 1 85 ? 5.306 -6.408 -10.541 1.00 93.38 85 SER A C 1
ATOM 692 O O . SER A 1 85 ? 6.086 -6.676 -11.452 1.00 93.38 85 SER A O 1
ATOM 694 N N . ILE A 1 86 ? 4.677 -5.230 -10.458 1.00 91.69 86 ILE A N 1
ATOM 695 C CA . ILE A 1 86 ? 4.912 -4.120 -11.393 1.00 91.69 86 ILE A CA 1
ATOM 696 C C . ILE A 1 86 ? 6.365 -3.645 -11.296 1.00 91.69 86 ILE A C 1
ATOM 698 O O . ILE A 1 86 ? 7.037 -3.565 -12.318 1.00 91.69 86 ILE A O 1
ATOM 702 N N . LEU A 1 87 ? 6.881 -3.419 -10.083 1.00 92.31 87 LEU A N 1
ATOM 703 C CA . LEU A 1 87 ? 8.273 -3.019 -9.871 1.00 92.31 87 LEU A CA 1
ATOM 704 C C . LEU A 1 87 ? 9.257 -4.036 -10.469 1.00 92.31 87 LEU A C 1
ATOM 706 O O . LEU A 1 87 ? 10.180 -3.649 -11.180 1.00 92.31 87 LEU A O 1
ATOM 710 N N . ILE A 1 88 ? 9.042 -5.334 -10.227 1.00 92.75 88 ILE A N 1
ATOM 711 C CA . ILE A 1 88 ? 9.857 -6.414 -10.807 1.00 92.75 88 ILE A CA 1
ATOM 712 C C . ILE A 1 88 ? 9.817 -6.363 -12.340 1.00 92.75 88 ILE A C 1
ATOM 714 O O . ILE A 1 88 ? 10.857 -6.501 -12.986 1.00 92.75 88 ILE A O 1
ATOM 718 N N . ALA A 1 89 ? 8.641 -6.135 -12.930 1.00 93.56 89 ALA A N 1
ATOM 719 C CA . ALA A 1 89 ? 8.504 -6.000 -14.375 1.00 93.56 89 ALA A CA 1
ATOM 720 C C . ALA A 1 89 ? 9.269 -4.779 -14.916 1.00 93.56 89 ALA A C 1
ATOM 722 O O . ALA A 1 89 ? 9.928 -4.899 -15.946 1.00 93.56 89 ALA A O 1
ATOM 723 N N . GLU A 1 90 ? 9.243 -3.632 -14.227 1.00 94.44 90 GLU A N 1
ATOM 724 C CA . GLU A 1 90 ? 10.028 -2.456 -14.633 1.00 94.44 90 GLU A CA 1
ATOM 725 C C . GLU A 1 90 ? 11.540 -2.693 -14.521 1.00 94.44 90 GLU A C 1
ATOM 727 O O . GLU A 1 90 ? 12.282 -2.289 -15.415 1.00 94.44 90 GLU A O 1
ATOM 732 N N . VAL A 1 91 ? 12.008 -3.406 -13.488 1.00 93.88 91 VAL A N 1
ATOM 733 C CA . VAL A 1 91 ? 13.424 -3.811 -13.381 1.00 93.88 91 VAL A CA 1
ATOM 734 C C . VAL A 1 91 ? 13.818 -4.682 -14.572 1.00 93.88 91 VAL A C 1
ATOM 736 O O . VAL A 1 91 ? 14.849 -4.443 -15.200 1.00 93.88 91 VAL A O 1
ATOM 739 N N . ALA A 1 92 ? 12.988 -5.670 -14.918 1.00 94.00 92 ALA A N 1
ATOM 740 C CA . ALA A 1 92 ? 13.241 -6.538 -16.062 1.00 94.00 92 ALA A CA 1
ATOM 741 C C . ALA A 1 92 ? 13.277 -5.751 -17.383 1.00 94.00 92 ALA A C 1
ATOM 743 O O . ALA A 1 92 ? 14.173 -5.974 -18.195 1.00 94.00 92 ALA A O 1
ATOM 744 N N . ARG A 1 93 ? 12.356 -4.797 -17.586 1.00 92.06 93 ARG A N 1
ATOM 745 C CA . ARG A 1 93 ? 12.350 -3.937 -18.782 1.00 92.06 93 ARG A CA 1
ATOM 746 C C . ARG A 1 93 ? 13.568 -3.028 -18.862 1.00 92.06 93 ARG A C 1
ATOM 748 O O . ARG A 1 93 ? 14.115 -2.875 -19.948 1.00 92.06 93 ARG A O 1
ATOM 755 N N . LEU A 1 94 ? 14.001 -2.440 -17.745 1.00 92.19 94 LEU A N 1
ATOM 756 C CA . LEU A 1 94 ? 15.221 -1.635 -17.716 1.00 92.19 94 LEU A CA 1
ATOM 757 C C . LEU A 1 94 ? 16.440 -2.486 -18.080 1.00 92.19 94 LEU A C 1
ATOM 759 O O . LEU A 1 94 ? 17.216 -2.085 -18.943 1.00 92.19 94 LEU A O 1
ATOM 763 N N . ASN A 1 95 ? 16.571 -3.668 -17.474 1.00 93.12 95 ASN A N 1
ATOM 764 C CA . ASN A 1 95 ? 17.674 -4.582 -17.759 1.00 93.12 95 ASN A CA 1
ATOM 765 C C . ASN A 1 95 ? 17.702 -4.987 -19.235 1.00 93.12 95 ASN A C 1
ATOM 767 O O . ASN A 1 95 ? 18.749 -4.870 -19.860 1.00 93.12 95 ASN A O 1
ATOM 771 N N . LEU A 1 96 ? 16.558 -5.385 -19.805 1.00 91.94 96 LEU A N 1
ATOM 772 C CA . LEU A 1 96 ? 16.457 -5.696 -21.233 1.00 91.94 96 LEU A CA 1
ATOM 773 C C . LEU A 1 96 ? 16.820 -4.491 -22.099 1.00 91.94 96 LEU A C 1
ATOM 775 O O . LEU A 1 96 ? 17.636 -4.622 -22.995 1.00 91.94 96 LEU A O 1
ATOM 779 N N . SER A 1 97 ? 16.304 -3.299 -21.787 1.00 89.62 97 SER A N 1
ATOM 780 C CA . SER A 1 97 ? 16.626 -2.091 -22.553 1.00 89.62 97 SER A CA 1
ATOM 781 C C . SER A 1 97 ? 18.122 -1.772 -22.545 1.00 89.62 97 SER A C 1
ATOM 783 O O . SER A 1 97 ? 18.623 -1.264 -23.544 1.00 89.62 97 SER A O 1
ATOM 785 N N . ILE A 1 98 ? 18.825 -2.025 -21.437 1.00 88.31 98 ILE A N 1
ATOM 786 C CA . ILE A 1 98 ? 20.280 -1.852 -21.349 1.00 88.31 98 ILE A CA 1
ATOM 787 C C . ILE A 1 98 ? 20.986 -2.942 -22.156 1.00 88.31 98 ILE A C 1
ATOM 789 O O . ILE A 1 98 ? 21.858 -2.626 -22.953 1.00 88.31 98 ILE A O 1
ATOM 793 N N . THR A 1 99 ? 20.609 -4.210 -21.973 1.00 90.25 99 THR A N 1
ATOM 794 C CA . THR A 1 99 ? 21.222 -5.337 -22.687 1.00 90.25 99 THR A CA 1
ATOM 795 C C . THR A 1 99 ? 21.043 -5.226 -24.196 1.00 90.25 99 THR A C 1
ATOM 797 O O . THR A 1 99 ? 22.025 -5.381 -24.906 1.00 90.25 99 THR A O 1
ATOM 800 N N . ASP A 1 100 ? 19.843 -4.902 -24.675 1.00 88.19 100 ASP A N 1
ATOM 801 C CA . ASP A 1 100 ? 19.561 -4.721 -26.100 1.00 88.19 100 ASP A CA 1
ATOM 802 C C . ASP A 1 100 ? 20.413 -3.581 -26.682 1.00 88.19 100 ASP A C 1
ATOM 804 O O . ASP A 1 100 ? 21.029 -3.751 -27.727 1.00 88.19 100 ASP A O 1
ATOM 808 N N . SER A 1 101 ? 20.539 -2.458 -25.961 1.00 86.75 101 SER A N 1
ATOM 809 C CA . SER A 1 101 ? 21.372 -1.324 -26.408 1.00 86.75 101 SER A CA 1
ATOM 810 C C . SER A 1 101 ? 22.867 -1.667 -26.453 1.00 86.75 101 SER A C 1
ATOM 812 O O . SER A 1 101 ? 23.607 -1.088 -27.229 1.00 86.75 101 SER A O 1
ATOM 814 N N . LEU A 1 102 ? 23.327 -2.600 -25.614 1.00 84.50 102 LEU A N 1
ATOM 815 C CA . LEU A 1 102 ? 24.717 -3.071 -25.612 1.00 84.50 102 LEU A CA 1
ATOM 816 C C . LEU A 1 102 ? 24.963 -4.227 -26.594 1.00 84.50 102 LEU A C 1
ATOM 818 O O . LEU A 1 102 ? 26.114 -4.581 -26.837 1.00 84.50 102 LEU A O 1
ATOM 822 N N . MET A 1 103 ? 23.905 -4.872 -27.093 1.00 84.69 103 MET A N 1
ATOM 823 C CA . MET A 1 103 ? 24.002 -5.923 -28.109 1.00 84.69 103 MET A CA 1
ATOM 824 C C . MET A 1 103 ? 24.079 -5.351 -29.522 1.00 84.69 103 MET A C 1
ATOM 826 O O . MET A 1 103 ? 24.683 -5.992 -30.382 1.00 84.69 103 MET A O 1
ATOM 830 N N . ASP A 1 104 ? 23.458 -4.193 -29.753 1.00 73.00 104 ASP A N 1
ATOM 831 C CA . ASP A 1 104 ? 23.393 -3.575 -31.075 1.00 73.00 104 ASP A CA 1
ATOM 832 C C . ASP A 1 104 ? 24.732 -2.924 -31.473 1.00 73.00 104 ASP A C 1
ATOM 834 O O . ASP A 1 104 ? 25.164 -3.138 -32.601 1.00 73.00 104 ASP A O 1
ATOM 838 N N . ASP A 1 105 ? 25.421 -2.218 -30.564 1.00 70.00 105 ASP A N 1
ATOM 839 C CA . ASP A 1 105 ? 26.748 -1.620 -30.786 1.00 70.00 105 ASP A CA 1
ATOM 840 C C . ASP A 1 105 ? 27.529 -1.445 -29.456 1.00 70.00 105 ASP A C 1
ATOM 842 O O . ASP A 1 105 ? 26.949 -1.351 -28.375 1.00 70.00 105 ASP A O 1
ATOM 846 N N . ASP A 1 106 ? 28.868 -1.342 -29.514 1.00 73.44 106 ASP A N 1
ATOM 847 C CA . ASP A 1 106 ? 29.739 -1.170 -28.324 1.00 73.44 106 ASP A CA 1
ATOM 848 C C . ASP A 1 106 ? 29.532 0.175 -27.584 1.00 73.44 106 ASP A C 1
ATOM 850 O O . ASP A 1 106 ? 30.069 0.387 -26.492 1.00 73.44 106 ASP A O 1
ATOM 854 N N . MET A 1 107 ? 28.790 1.117 -28.179 1.00 82.62 107 MET A N 1
ATOM 855 C CA . MET A 1 107 ? 28.602 2.479 -27.677 1.00 82.62 107 MET A CA 1
ATOM 856 C C . MET A 1 107 ? 27.122 2.850 -27.672 1.00 82.62 107 MET A C 1
ATOM 858 O O . MET A 1 107 ? 26.471 2.798 -28.707 1.00 82.62 107 MET A O 1
ATOM 862 N N . ILE A 1 108 ? 26.630 3.322 -26.524 1.00 83.81 108 ILE A N 1
ATOM 863 C CA . ILE A 1 108 ? 25.239 3.762 -26.370 1.00 83.81 108 ILE A CA 1
ATOM 864 C C . ILE A 1 108 ? 25.008 5.064 -27.143 1.00 83.81 108 ILE A C 1
ATOM 866 O O . ILE A 1 108 ? 25.645 6.087 -26.864 1.00 83.81 108 ILE A O 1
ATOM 870 N N . ASP A 1 109 ? 24.055 5.045 -28.072 1.00 88.00 109 ASP A N 1
ATOM 871 C CA . ASP A 1 109 ? 23.640 6.228 -28.817 1.00 88.00 109 ASP A CA 1
ATOM 872 C C . ASP A 1 109 ? 22.588 7.074 -28.064 1.00 88.00 109 ASP A C 1
ATOM 874 O O . ASP A 1 109 ? 21.972 6.675 -27.073 1.00 88.00 109 ASP A O 1
ATOM 878 N N . SER A 1 110 ? 22.327 8.286 -28.560 1.00 89.88 110 SER A N 1
ATOM 879 C CA . SER A 1 110 ? 21.360 9.206 -27.933 1.00 89.88 110 SER A CA 1
ATOM 880 C C . SER A 1 110 ? 19.904 8.697 -27.907 1.00 89.88 110 SER A C 1
ATOM 882 O O . SER A 1 110 ? 19.089 9.149 -27.096 1.00 89.88 110 SER A O 1
ATOM 884 N N . LYS A 1 111 ? 19.527 7.787 -28.810 1.00 89.62 111 LYS A N 1
ATOM 885 C CA . LYS A 1 111 ? 18.182 7.202 -28.900 1.00 89.62 111 LYS A CA 1
ATOM 886 C C . LYS A 1 111 ? 18.032 6.051 -27.906 1.00 89.62 111 LYS A C 1
ATOM 888 O O . LYS A 1 111 ? 16.949 5.878 -27.342 1.00 89.62 111 LYS A O 1
ATOM 893 N N . GLU A 1 112 ? 19.077 5.267 -27.706 1.00 89.75 112 GLU A N 1
ATOM 894 C CA . GLU A 1 112 ? 19.193 4.231 -26.681 1.00 89.75 112 GLU A CA 1
ATOM 895 C C . GLU A 1 112 ? 19.236 4.845 -25.290 1.00 89.75 112 GLU A C 1
ATOM 897 O O . GLU A 1 112 ? 18.429 4.475 -24.439 1.00 89.75 112 GLU A O 1
ATOM 902 N N . GLU A 1 113 ? 20.045 5.886 -25.093 1.00 90.94 113 GLU A N 1
ATOM 903 C CA . GLU A 1 113 ? 20.103 6.637 -23.839 1.00 90.94 113 GLU A CA 1
ATOM 904 C C . GLU A 1 113 ? 18.711 7.152 -23.436 1.00 90.94 113 GLU A C 1
ATOM 906 O O . GLU A 1 113 ? 18.274 6.993 -22.295 1.00 90.94 113 GLU A O 1
ATOM 911 N N . ARG A 1 114 ? 17.944 7.707 -24.387 1.00 92.38 114 ARG A N 1
ATOM 912 C CA . ARG A 1 114 ? 16.551 8.123 -24.144 1.00 92.38 114 ARG A CA 1
ATOM 913 C C . ARG A 1 114 ? 15.646 6.959 -23.744 1.00 92.38 114 ARG A C 1
ATOM 915 O O . ARG A 1 114 ? 14.786 7.137 -22.881 1.00 92.38 114 ARG A O 1
ATOM 922 N N . ARG A 1 115 ? 15.796 5.790 -24.372 1.00 89.88 115 ARG A N 1
ATOM 923 C CA . ARG A 1 115 ? 15.004 4.590 -24.051 1.00 89.88 115 ARG A CA 1
ATOM 924 C C . ARG A 1 115 ? 15.327 4.080 -22.646 1.00 89.88 115 ARG A C 1
ATOM 926 O O . ARG A 1 115 ? 14.402 3.885 -21.859 1.00 89.88 115 ARG A O 1
ATOM 933 N N . ILE A 1 116 ? 16.609 3.974 -22.307 1.00 90.81 116 ILE A N 1
ATOM 934 C CA . ILE A 1 116 ? 17.085 3.575 -20.977 1.00 90.81 116 ILE A CA 1
ATOM 935 C C . ILE A 1 116 ? 16.586 4.561 -19.915 1.00 90.81 116 ILE A C 1
ATOM 937 O O . ILE A 1 116 ? 16.004 4.144 -18.914 1.00 90.81 116 ILE A O 1
ATOM 941 N N . ASN A 1 117 ? 16.715 5.869 -20.155 1.00 91.50 117 ASN A N 1
ATOM 942 C CA . ASN A 1 117 ? 16.252 6.901 -19.224 1.00 91.50 117 ASN A CA 1
ATOM 943 C C . ASN A 1 117 ? 14.733 6.865 -18.998 1.00 91.50 117 ASN A C 1
ATOM 945 O O . ASN A 1 117 ? 14.271 7.052 -17.870 1.00 91.50 117 ASN A O 1
ATOM 949 N N . ASN A 1 118 ? 13.940 6.590 -20.036 1.00 92.00 118 ASN A N 1
ATOM 950 C CA . ASN A 1 118 ? 12.495 6.411 -19.881 1.00 92.00 118 ASN A CA 1
ATOM 951 C C . ASN A 1 118 ? 12.164 5.175 -19.031 1.00 92.00 118 ASN A C 1
ATOM 953 O O . ASN A 1 118 ? 11.328 5.263 -18.133 1.00 92.00 118 ASN A O 1
ATOM 957 N N . SER A 1 119 ? 12.846 4.051 -19.261 1.00 89.06 119 SER A N 1
ATOM 958 C CA . SER A 1 119 ? 12.688 2.838 -18.448 1.00 89.06 119 SER A CA 1
ATOM 959 C C . SER A 1 119 ? 13.086 3.076 -16.987 1.00 89.06 119 SER A C 1
ATOM 961 O O . SER A 1 119 ? 12.368 2.671 -16.074 1.00 89.06 119 SER A O 1
ATOM 963 N N . LEU A 1 120 ? 14.175 3.814 -16.747 1.00 91.31 120 LEU A N 1
ATOM 964 C CA . LEU A 1 120 ? 14.608 4.208 -15.406 1.00 91.31 120 LEU A CA 1
ATOM 965 C C . LEU A 1 120 ? 13.562 5.090 -14.708 1.00 91.31 120 LEU A C 1
ATOM 967 O O . LEU A 1 120 ? 13.264 4.889 -13.531 1.00 91.31 120 LEU A O 1
ATOM 971 N N . LYS A 1 121 ? 12.959 6.042 -15.428 1.00 93.38 121 LYS A N 1
ATOM 972 C CA . LYS A 1 121 ? 11.885 6.884 -14.888 1.00 93.38 121 LYS A CA 1
ATOM 973 C C . LYS A 1 121 ? 10.670 6.054 -14.466 1.00 93.38 121 LYS A C 1
ATOM 975 O O . LYS A 1 121 ? 10.142 6.282 -13.379 1.00 93.38 121 LYS A O 1
ATOM 980 N N . ASN A 1 122 ? 10.255 5.094 -15.290 1.00 91.00 122 ASN A N 1
ATOM 981 C CA . ASN A 1 122 ? 9.133 4.206 -14.972 1.00 91.00 122 ASN A CA 1
ATOM 982 C C . ASN A 1 122 ? 9.436 3.342 -13.740 1.00 91.00 122 ASN A C 1
ATOM 984 O O . ASN A 1 122 ? 8.594 3.219 -12.852 1.00 91.00 122 ASN A O 1
ATOM 988 N N . LEU A 1 123 ? 10.664 2.821 -13.632 1.00 91.44 123 LEU A N 1
ATOM 989 C CA . LEU A 1 123 ? 11.120 2.084 -12.453 1.00 91.44 123 LEU A CA 1
ATOM 990 C C . LEU A 1 123 ? 11.031 2.932 -11.174 1.00 91.44 123 LEU A C 1
ATOM 992 O O . L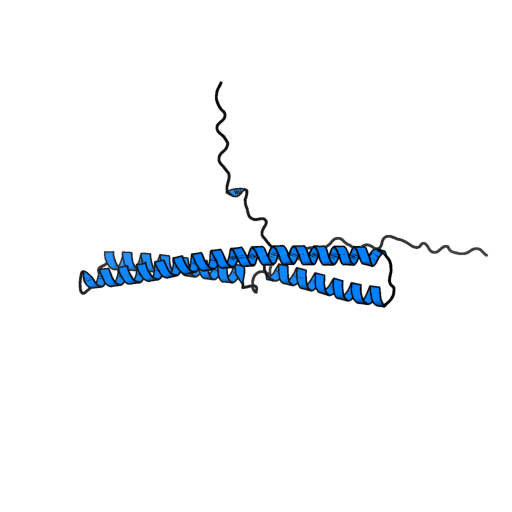EU A 1 123 ? 10.531 2.464 -10.151 1.00 91.44 123 LEU A O 1
ATOM 996 N N . ILE A 1 124 ? 11.483 4.189 -11.232 1.00 90.06 124 ILE A N 1
ATOM 997 C CA . ILE A 1 124 ? 11.419 5.118 -10.094 1.00 90.06 124 ILE A CA 1
ATOM 998 C C . ILE A 1 124 ? 9.964 5.398 -9.693 1.00 90.06 124 ILE A C 1
ATOM 1000 O O . ILE A 1 124 ? 9.660 5.441 -8.501 1.00 90.06 124 ILE A O 1
ATOM 1004 N N . GLN A 1 125 ? 9.058 5.563 -10.660 1.00 90.75 125 GLN A N 1
ATOM 1005 C CA . GLN A 1 125 ? 7.631 5.768 -10.387 1.00 90.75 125 GLN A CA 1
ATOM 1006 C C . GLN A 1 125 ? 7.005 4.552 -9.696 1.00 90.75 125 GLN A C 1
ATOM 1008 O O . GLN A 1 125 ? 6.402 4.709 -8.634 1.00 90.75 125 GLN A O 1
ATOM 1013 N N . ALA A 1 126 ? 7.246 3.346 -10.217 1.00 89.00 126 ALA A N 1
ATOM 1014 C CA . ALA A 1 126 ? 6.774 2.108 -9.597 1.00 89.00 126 ALA A CA 1
ATOM 1015 C C . ALA A 1 126 ? 7.319 1.935 -8.165 1.00 89.00 126 ALA A C 1
ATOM 1017 O O . ALA A 1 126 ? 6.599 1.514 -7.258 1.00 89.00 126 ALA A O 1
ATOM 1018 N N . ALA A 1 127 ? 8.582 2.310 -7.925 1.00 88.31 127 ALA A N 1
ATOM 1019 C CA . ALA A 1 127 ? 9.176 2.280 -6.590 1.00 88.31 127 ALA A CA 1
ATOM 1020 C C . ALA A 1 127 ? 8.513 3.289 -5.636 1.00 88.31 127 ALA A C 1
ATOM 1022 O O . ALA A 1 127 ? 8.214 2.948 -4.490 1.00 88.31 127 ALA A O 1
ATOM 1023 N N . ALA A 1 128 ? 8.245 4.513 -6.098 1.00 86.50 128 ALA A N 1
ATOM 1024 C CA . ALA A 1 128 ? 7.567 5.539 -5.307 1.00 86.50 128 ALA A CA 1
ATOM 1025 C C . ALA A 1 128 ? 6.130 5.128 -4.938 1.00 86.50 128 ALA A C 1
ATOM 1027 O O . ALA A 1 128 ? 5.700 5.318 -3.800 1.00 86.50 128 ALA A O 1
ATOM 1028 N N . GLU A 1 129 ? 5.402 4.516 -5.871 1.00 85.19 129 GLU A N 1
ATOM 1029 C CA . GLU A 1 129 ? 4.051 3.994 -5.647 1.00 85.19 129 GLU A CA 1
ATOM 1030 C C . GLU A 1 129 ? 4.042 2.844 -4.636 1.00 85.19 129 GLU A C 1
ATOM 1032 O O . GLU A 1 129 ? 3.190 2.808 -3.742 1.00 85.19 129 GLU A O 1
ATOM 1037 N N . LEU A 1 130 ? 5.026 1.946 -4.717 1.00 85.62 130 LEU A N 1
ATOM 1038 C CA . LEU A 1 130 ? 5.205 0.881 -3.736 1.00 85.62 130 LEU A CA 1
ATOM 1039 C C . LEU A 1 130 ? 5.506 1.445 -2.340 1.00 85.62 130 LEU A C 1
ATOM 1041 O O . LEU A 1 130 ? 4.884 1.023 -1.365 1.00 85.62 130 LEU A O 1
ATOM 1045 N N . ILE A 1 131 ? 6.407 2.430 -2.239 1.00 82.62 131 ILE A N 1
ATOM 1046 C CA . ILE A 1 131 ? 6.706 3.125 -0.977 1.00 82.62 131 ILE A CA 1
ATOM 1047 C C . ILE A 1 131 ? 5.438 3.756 -0.402 1.00 82.62 131 ILE A C 1
ATOM 1049 O O . ILE A 1 131 ? 5.181 3.606 0.792 1.00 82.62 131 ILE A O 1
ATOM 1053 N N . ARG A 1 132 ? 4.623 4.413 -1.237 1.00 81.62 132 ARG A N 1
ATOM 1054 C CA . ARG A 1 132 ? 3.357 5.018 -0.809 1.00 81.62 132 ARG A CA 1
ATOM 1055 C C . ARG A 1 132 ? 2.426 3.984 -0.184 1.00 81.62 132 ARG A C 1
ATOM 1057 O O . ARG A 1 132 ? 1.925 4.218 0.907 1.00 81.62 132 ARG A O 1
ATOM 1064 N N . ILE A 1 133 ? 2.253 2.822 -0.813 1.00 79.69 133 ILE A N 1
ATOM 1065 C CA . ILE A 1 133 ? 1.394 1.749 -0.283 1.00 79.69 133 ILE A CA 1
ATOM 1066 C C . ILE A 1 133 ? 1.955 1.154 1.003 1.00 79.69 133 ILE A C 1
ATOM 1068 O O . ILE A 1 133 ? 1.194 0.854 1.920 1.00 79.69 133 ILE A O 1
ATOM 1072 N N . VAL A 1 134 ? 3.276 1.002 1.109 1.00 76.75 134 VAL A N 1
ATOM 1073 C CA . VAL A 1 134 ? 3.904 0.550 2.356 1.00 76.75 134 VAL A CA 1
ATOM 1074 C C . VAL A 1 134 ? 3.687 1.578 3.467 1.00 76.75 134 VAL A C 1
ATOM 1076 O O . VAL A 1 134 ? 3.360 1.207 4.591 1.00 76.75 134 VAL A O 1
ATOM 1079 N N . GLN A 1 135 ? 3.807 2.870 3.166 1.00 71.81 135 GLN A N 1
ATOM 1080 C CA . GLN A 1 135 ? 3.542 3.935 4.128 1.00 71.81 135 GLN A CA 1
ATOM 1081 C C . GLN A 1 135 ? 2.061 3.983 4.512 1.00 71.81 135 GLN A C 1
ATOM 1083 O O . GLN A 1 135 ? 1.746 3.905 5.687 1.00 71.81 135 GLN A O 1
ATOM 1088 N N . GLU A 1 136 ? 1.130 3.999 3.566 1.00 71.44 136 GLU A N 1
ATOM 1089 C CA . GLU A 1 136 ? -0.307 3.974 3.858 1.00 71.44 136 GLU A CA 1
ATOM 1090 C C . GLU A 1 136 ? -0.700 2.707 4.639 1.00 71.44 136 GLU A C 1
ATOM 1092 O O . GLU A 1 136 ? -1.448 2.766 5.618 1.00 71.44 136 GLU A O 1
ATOM 1097 N N . GLY A 1 137 ? -0.169 1.551 4.245 1.00 67.25 137 GLY A N 1
ATOM 1098 C CA . GLY A 1 137 ? -0.489 0.243 4.807 1.00 67.25 137 GLY A CA 1
ATOM 1099 C C . GLY A 1 137 ? 0.181 -0.068 6.145 1.00 67.25 137 GLY A C 1
ATOM 1100 O O . GLY A 1 137 ? -0.407 -0.808 6.931 1.00 67.25 137 GLY A O 1
ATOM 1101 N N . PHE A 1 138 ? 1.367 0.485 6.424 1.00 66.19 138 PHE A N 1
ATOM 1102 C CA . PHE A 1 138 ? 2.216 0.094 7.564 1.00 66.19 138 PHE A CA 1
ATOM 1103 C C . PHE A 1 138 ? 2.930 1.261 8.269 1.00 66.19 138 PHE A C 1
ATOM 1105 O O . PHE A 1 138 ? 3.433 1.083 9.376 1.00 66.19 138 PHE A O 1
ATOM 1112 N N . GLY A 1 139 ? 2.969 2.455 7.677 1.00 54.72 139 GLY A N 1
ATOM 1113 C CA . GLY A 1 139 ? 3.676 3.623 8.196 1.00 54.72 139 GLY A CA 1
ATOM 1114 C C . GLY A 1 139 ? 2.741 4.709 8.731 1.00 54.72 139 GLY A C 1
ATOM 1115 O O . GLY A 1 139 ? 1.981 5.333 8.004 1.00 54.72 139 GLY A O 1
ATOM 1116 N N . GLY A 1 140 ? 2.853 5.032 10.012 1.00 53.22 140 GLY A N 1
ATOM 1117 C CA . GLY A 1 140 ? 2.341 6.297 10.531 1.00 53.22 140 GLY A CA 1
ATOM 1118 C C . GLY A 1 140 ? 3.422 6.973 11.345 1.00 53.22 140 GLY A C 1
ATOM 1119 O O . GLY A 1 140 ? 3.807 6.402 12.354 1.00 53.22 140 GLY A O 1
ATOM 1120 N N . PHE A 1 141 ? 3.885 8.166 10.938 1.00 42.25 141 PHE A N 1
ATOM 1121 C CA . PHE A 1 141 ? 4.459 9.123 11.901 1.00 42.25 141 PHE A CA 1
ATOM 1122 C C . PHE A 1 141 ? 4.494 10.618 11.507 1.00 42.25 141 PHE A C 1
ATOM 1124 O O . PHE A 1 141 ? 4.885 11.406 12.355 1.00 42.25 141 PHE A O 1
ATOM 1131 N N . ASN A 1 142 ? 4.050 11.082 10.324 1.00 42.53 142 ASN A N 1
ATOM 1132 C CA . ASN A 1 142 ? 4.279 12.502 9.955 1.00 42.53 142 ASN A CA 1
ATOM 1133 C C . ASN A 1 142 ? 3.071 13.386 9.580 1.00 42.53 142 ASN A C 1
ATOM 1135 O O . ASN A 1 142 ? 3.291 14.558 9.291 1.00 42.53 142 ASN A O 1
ATOM 1139 N N . GLN A 1 143 ? 1.812 12.933 9.645 1.00 44.00 143 GLN A N 1
ATOM 1140 C CA . GLN A 1 143 ? 0.669 13.803 9.274 1.00 44.00 143 GLN A CA 1
ATOM 1141 C C . GLN A 1 143 ? -0.103 14.445 10.445 1.00 44.00 143 GLN A C 1
ATOM 1143 O O . GLN A 1 143 ? -0.846 15.397 10.234 1.00 44.00 143 GLN A O 1
ATOM 1148 N N . LEU A 1 144 ? 0.140 14.052 11.701 1.00 40.78 144 LEU A N 1
ATOM 1149 C CA . LEU A 1 144 ? -0.622 14.560 12.859 1.00 40.78 144 LEU A CA 1
ATOM 1150 C C . LEU A 1 144 ? -0.098 15.862 13.494 1.00 40.78 144 LEU A C 1
ATOM 1152 O O . LEU A 1 144 ? -0.561 16.239 14.569 1.00 40.78 144 LEU A O 1
ATOM 1156 N N . LYS A 1 145 ? 0.827 16.594 12.859 1.00 39.41 145 LYS A N 1
ATOM 1157 C CA . LYS A 1 145 ? 1.190 17.936 13.357 1.00 39.41 145 LYS A CA 1
ATOM 1158 C C . LYS A 1 145 ? 0.221 19.047 12.938 1.00 39.41 145 LYS A C 1
ATOM 1160 O O . LYS A 1 145 ? 0.291 20.108 13.546 1.00 39.41 145 LYS A O 1
ATOM 1165 N N . ASN A 1 146 ? -0.692 18.821 11.983 1.00 36.69 146 ASN A N 1
ATOM 1166 C CA . ASN A 1 146 ? -1.466 19.921 11.385 1.00 36.69 146 ASN A CA 1
ATOM 1167 C C . ASN A 1 146 ? -2.999 19.823 11.415 1.00 36.69 146 ASN A C 1
ATOM 1169 O O . ASN A 1 146 ? -3.637 20.797 11.020 1.00 36.69 146 ASN A O 1
ATOM 1173 N N . GLU A 1 147 ? -3.620 18.758 11.929 1.00 33.59 147 GLU A N 1
ATOM 1174 C CA . GLU A 1 147 ? -5.088 18.710 11.999 1.00 33.59 147 GLU A CA 1
ATOM 1175 C C . GLU A 1 147 ? -5.619 18.882 13.422 1.00 33.59 147 GLU A C 1
ATOM 1177 O O . GLU A 1 147 ? -5.356 18.120 14.353 1.00 33.59 147 GLU A O 1
ATOM 1182 N N . LYS A 1 148 ? -6.322 20.004 13.569 1.00 36.09 148 LYS A N 1
ATOM 1183 C CA . LYS A 1 148 ? -6.907 20.555 14.782 1.00 36.09 148 LYS A CA 1
ATOM 1184 C C . LYS A 1 148 ? -7.791 19.537 15.502 1.00 36.09 148 LYS A C 1
ATOM 1186 O O . LYS A 1 148 ? -8.532 18.779 14.887 1.00 36.09 148 LYS A O 1
ATOM 1191 N N . ARG A 1 149 ? -7.746 19.632 16.836 1.00 37.16 149 ARG A N 1
ATOM 1192 C CA . ARG A 1 149 ? -8.708 19.095 17.809 1.00 37.16 149 ARG A CA 1
ATOM 1193 C C . ARG A 1 149 ? -10.111 18.954 17.209 1.00 37.16 149 ARG A C 1
ATOM 1195 O O . ARG A 1 149 ? -10.799 19.954 17.017 1.00 37.16 149 ARG A O 1
ATOM 1202 N N . ILE A 1 150 ? -10.557 17.717 17.021 1.00 35.66 150 ILE A N 1
ATOM 1203 C CA . ILE A 1 150 ? -11.987 17.420 17.009 1.00 35.66 150 ILE A CA 1
ATOM 1204 C C . ILE A 1 150 ? -12.460 17.659 18.445 1.00 35.66 150 ILE A C 1
ATOM 1206 O O . ILE A 1 150 ? -12.119 16.898 19.352 1.00 35.66 150 ILE A O 1
ATOM 1210 N N . ALA A 1 151 ? -13.157 18.771 18.670 1.00 37.88 151 ALA A N 1
ATOM 1211 C CA . ALA A 1 151 ? -13.881 18.996 19.909 1.00 37.88 151 ALA A CA 1
ATOM 1212 C C . ALA A 1 151 ? -15.045 17.997 19.955 1.00 37.88 151 ALA A C 1
ATOM 1214 O O . ALA A 1 151 ? -15.911 18.008 19.082 1.00 37.88 151 ALA A O 1
ATOM 1215 N N . LEU A 1 152 ? -15.030 17.104 20.942 1.00 41.12 152 LEU A N 1
ATOM 1216 C CA . LEU A 1 152 ? -16.197 16.298 21.290 1.00 41.12 152 LEU A CA 1
ATOM 1217 C C . LEU A 1 152 ? -17.180 17.189 22.072 1.00 41.12 152 LEU A C 1
ATOM 1219 O O . LEU A 1 152 ? -16.719 18.063 22.809 1.00 41.12 152 LEU A O 1
ATOM 1223 N N . PRO A 1 153 ? -18.500 17.008 21.897 1.00 37.22 153 PRO A N 1
ATOM 1224 C CA . PRO A 1 153 ? -19.509 17.840 22.541 1.00 37.22 153 PRO A CA 1
ATOM 1225 C C . PRO A 1 153 ? -19.380 17.800 24.065 1.00 37.22 153 PRO A C 1
ATOM 1227 O O . PRO A 1 153 ? -19.116 16.751 24.657 1.00 37.22 153 PRO A O 1
ATOM 1230 N N . ASP A 1 154 ? -19.556 18.981 24.652 1.00 36.69 154 ASP A N 1
ATOM 1231 C CA . ASP A 1 154 ? -19.433 19.273 26.073 1.00 36.69 154 ASP A CA 1
ATOM 1232 C C . ASP A 1 154 ? -20.377 18.373 26.880 1.00 36.69 154 ASP A C 1
ATOM 1234 O O . ASP A 1 154 ? -21.592 18.375 26.669 1.00 36.69 154 ASP A O 1
ATOM 1238 N N . GLN A 1 155 ? -19.825 17.582 27.800 1.00 41.91 155 GLN A N 1
ATOM 1239 C CA . GLN A 1 155 ? -20.628 16.957 28.845 1.00 41.91 155 GLN A CA 1
ATOM 1240 C C . GLN A 1 155 ? -20.883 18.021 29.909 1.00 41.91 155 GLN A C 1
ATOM 1242 O O . GLN A 1 155 ? -20.291 17.983 30.985 1.00 41.91 155 GLN A O 1
ATOM 1247 N N . THR A 1 156 ? -21.754 18.989 29.617 1.00 35.66 156 THR A N 1
ATOM 1248 C CA . THR A 1 156 ? -22.340 19.797 30.686 1.00 35.66 156 THR A CA 1
ATOM 1249 C C . THR A 1 156 ? -23.117 18.852 31.600 1.00 35.66 156 THR A C 1
ATOM 1251 O O . THR A 1 156 ? -24.021 18.164 31.109 1.00 35.66 156 THR A O 1
ATOM 1254 N N . PRO A 1 157 ? -22.809 18.791 32.905 1.00 37.22 157 PRO A N 1
ATOM 1255 C CA . PRO A 1 157 ? -23.663 18.105 33.856 1.00 37.22 157 PRO A CA 1
ATOM 1256 C C . PRO A 1 157 ? -24.990 18.868 33.908 1.00 37.22 157 PRO A C 1
ATOM 1258 O O . PRO A 1 157 ? -25.067 19.961 34.467 1.00 37.22 157 PRO A O 1
ATOM 1261 N N . SER A 1 158 ? -26.033 18.319 33.286 1.00 41.34 158 SER A N 1
ATOM 1262 C CA . SER A 1 158 ? -27.402 18.686 33.633 1.00 41.34 158 SER A CA 1
ATOM 1263 C C . SER A 1 158 ? -27.659 18.068 34.998 1.00 41.34 158 SER A C 1
ATOM 1265 O O . SER A 1 158 ? -27.780 16.852 35.114 1.00 41.34 158 SER A O 1
ATOM 1267 N N . ASP A 1 159 ? -27.562 18.877 36.047 1.00 37.06 159 ASP A N 1
ATOM 1268 C CA . ASP A 1 159 ? -28.718 19.189 36.885 1.00 37.06 159 ASP A CA 1
ATOM 1269 C C . ASP A 1 159 ? -28.268 19.975 38.118 1.00 37.06 159 ASP A C 1
ATOM 1271 O O . ASP A 1 159 ? -27.547 19.515 39.005 1.00 37.06 159 ASP A O 1
ATOM 1275 N N . THR A 1 160 ? -28.727 21.218 38.131 1.00 41.41 160 THR A N 1
ATOM 1276 C CA . THR A 1 160 ? -28.744 22.145 39.248 1.00 41.41 160 THR A CA 1
ATOM 1277 C C . THR A 1 160 ? -29.488 21.497 40.416 1.00 41.41 160 THR A C 1
ATOM 1279 O O . THR A 1 160 ? -30.713 21.407 40.402 1.00 41.41 160 THR A O 1
ATOM 1282 N N . ILE A 1 161 ? -28.775 21.065 41.455 1.00 40.38 161 ILE A N 1
ATOM 1283 C CA . ILE A 1 161 ? -29.407 20.841 42.758 1.00 40.38 161 ILE A CA 1
ATOM 1284 C C . ILE A 1 161 ? -29.518 22.219 43.411 1.00 40.38 161 ILE A C 1
ATOM 1286 O O . ILE A 1 161 ? -28.536 22.767 43.910 1.00 40.38 161 ILE A O 1
ATOM 1290 N N . SER A 1 162 ? -30.710 22.812 43.350 1.00 42.06 162 SER A N 1
ATOM 1291 C CA . SER A 1 162 ? -31.050 23.994 44.141 1.00 42.06 162 SER A CA 1
ATOM 1292 C C . SER A 1 162 ? -30.942 23.659 45.634 1.00 42.06 162 SER A C 1
ATOM 1294 O O . SER A 1 162 ? -31.533 22.667 46.064 1.00 42.06 162 SER A O 1
ATOM 1296 N N . PRO A 1 163 ? -30.244 24.465 46.450 1.00 40.78 163 PRO A N 1
ATOM 1297 C CA . PRO A 1 163 ? -30.329 24.336 47.893 1.00 40.78 163 PRO A CA 1
ATOM 1298 C C . PRO A 1 163 ? -31.677 24.913 48.339 1.00 40.78 163 PRO A C 1
ATOM 1300 O O . PRO A 1 163 ? -31.931 26.106 48.184 1.00 40.78 163 PRO A O 1
ATOM 1303 N N . THR A 1 164 ? -32.563 24.077 48.876 1.00 40.09 164 THR A N 1
ATOM 1304 C CA . THR A 1 164 ? -33.683 24.566 49.684 1.00 40.09 164 THR A CA 1
ATOM 1305 C C . THR A 1 164 ? -33.116 25.131 50.979 1.00 40.09 164 THR A C 1
ATOM 1307 O O . THR A 1 164 ? -32.695 24.385 51.861 1.00 40.09 164 THR A O 1
ATOM 1310 N N . SER A 1 165 ? -33.063 26.457 51.036 1.00 42.97 165 SER A N 1
ATOM 1311 C CA . SER A 1 165 ? -32.888 27.267 52.234 1.00 42.97 165 SER A CA 1
ATOM 1312 C C . SER A 1 165 ? -34.095 27.128 53.169 1.00 42.97 165 SER A C 1
ATOM 1314 O O . SER A 1 165 ? -35.229 27.240 52.707 1.00 42.97 165 SER A O 1
ATOM 1316 N N . ASP A 1 166 ? -33.790 26.895 54.446 1.00 43.41 166 ASP A N 1
ATOM 1317 C CA . ASP A 1 166 ? -34.474 27.297 55.683 1.00 43.41 166 ASP A CA 1
ATOM 1318 C C . ASP A 1 166 ? -36.008 27.233 55.783 1.00 43.41 166 ASP A C 1
ATOM 1320 O O . ASP A 1 166 ? -36.741 27.956 55.110 1.00 43.41 166 ASP A O 1
ATOM 1324 N N . VAL A 1 167 ? -36.480 26.480 56.784 1.00 45.62 167 VAL A N 1
ATOM 1325 C CA . VAL A 1 167 ? -37.668 26.850 57.565 1.00 45.62 167 VAL A CA 1
ATOM 1326 C C . VAL A 1 167 ? -37.322 26.675 59.047 1.00 45.62 167 VAL A C 1
ATOM 1328 O O . VAL A 1 167 ? -36.832 25.616 59.441 1.00 45.62 167 VAL A O 1
ATOM 1331 N N . GLU A 1 168 ? -37.533 27.761 59.796 1.00 44.88 168 GLU A N 1
ATOM 1332 C CA . GLU A 1 168 ? -37.466 27.903 61.260 1.00 44.88 168 GLU A CA 1
ATOM 1333 C C . GLU A 1 168 ? -38.325 26.889 62.033 1.00 44.88 168 GLU A C 1
ATOM 1335 O O . GLU A 1 168 ? -39.399 26.488 61.523 1.00 44.88 168 GLU A O 1
#